Protein AF-A0A9E2B1E3-F1 (afdb_monomer)

Secondary structure (DSSP, 8-state):
---TTTTTTHHHHHHHHHHHHTT--S------SS--S-TTTSTTHHHHHHHHHHHHHTTS--

Sequence (62 aa):
DKDPVGEMGKGVKRVAEQYKKFGINDFTFNLYEGGRHEMLNEINADAVKQEIIGWLNQRIKD

Structure (mmCIF, N/CA/C/O backbone):
data_AF-A0A9E2B1E3-F1
#
_entry.id   AF-A0A9E2B1E3-F1
#
loop_
_atom_site.group_PDB
_atom_site.id
_atom_site.type_symbol
_atom_site.label_atom_id
_atom_site.label_alt_id
_atom_site.label_comp_id
_atom_site.label_asym_id
_atom_site.label_entity_id
_atom_site.label_seq_id
_atom_site.pdbx_PDB_ins_code
_atom_site.Cartn_x
_atom_site.Cartn_y
_atom_site.Cartn_z
_atom_site.occupancy
_atom_site.B_iso_or_equiv
_atom_site.auth_seq_id
_atom_site.auth_comp_id
_atom_site.auth_asym_id
_atom_site.auth_atom_id
_atom_site.pdbx_PDB_model_num
ATOM 1 N N . ASP A 1 1 ? 4.545 -0.961 -7.949 1.00 94.75 1 ASP A N 1
ATOM 2 C CA . ASP A 1 1 ? 3.598 -1.914 -8.565 1.00 94.75 1 ASP A CA 1
ATOM 3 C C . ASP A 1 1 ? 4.326 -2.926 -9.458 1.00 94.75 1 ASP A C 1
ATOM 5 O O . ASP A 1 1 ? 3.680 -3.720 -10.132 1.00 94.75 1 ASP A O 1
ATOM 9 N N . LYS A 1 2 ? 5.665 -2.941 -9.449 1.00 97.81 2 LYS A N 1
ATOM 10 C CA . LYS A 1 2 ? 6.520 -3.830 -10.244 1.00 97.81 2 LYS A CA 1
ATOM 11 C C . LYS A 1 2 ? 7.101 -4.977 -9.416 1.00 97.81 2 LYS A C 1
ATOM 13 O O . LYS A 1 2 ? 8.099 -5.576 -9.808 1.00 97.81 2 LYS A O 1
ATOM 18 N N . ASP A 1 3 ? 6.504 -5.265 -8.262 1.00 98.25 3 ASP A N 1
ATOM 19 C CA . ASP A 1 3 ? 6.871 -6.420 -7.450 1.00 98.25 3 ASP A CA 1
ATOM 20 C C . ASP A 1 3 ? 6.322 -7.715 -8.077 1.00 98.25 3 ASP A C 1
ATOM 22 O O . ASP A 1 3 ? 5.098 -7.897 -8.102 1.00 98.25 3 ASP A O 1
ATOM 26 N N . PRO A 1 4 ? 7.179 -8.634 -8.563 1.00 97.88 4 PRO A N 1
ATOM 27 C CA . PRO A 1 4 ? 6.722 -9.918 -9.080 1.00 97.88 4 PRO A CA 1
ATOM 28 C C . PRO A 1 4 ? 6.104 -10.814 -7.997 1.00 97.88 4 PRO A C 1
ATOM 30 O O . PRO A 1 4 ? 5.212 -11.594 -8.324 1.00 97.88 4 PRO A O 1
ATOM 33 N N . VAL A 1 5 ? 6.512 -10.686 -6.726 1.00 98.12 5 VAL A N 1
ATOM 34 C CA . VAL A 1 5 ? 5.965 -11.485 -5.613 1.00 98.12 5 VAL A CA 1
ATOM 35 C C . VAL A 1 5 ? 4.484 -11.163 -5.408 1.00 98.12 5 VAL A C 1
ATOM 37 O O . VAL A 1 5 ? 3.661 -12.058 -5.239 1.00 98.12 5 VAL A O 1
ATOM 40 N N . GLY A 1 6 ? 4.119 -9.884 -5.516 1.00 97.50 6 GLY A N 1
ATOM 41 C CA . GLY A 1 6 ? 2.736 -9.411 -5.468 1.00 97.50 6 GLY A CA 1
ATOM 42 C C . GLY A 1 6 ? 1.964 -9.522 -6.789 1.00 97.50 6 GLY A C 1
ATOM 43 O O . GLY A 1 6 ? 0.965 -8.816 -6.949 1.00 97.50 6 GLY A O 1
ATOM 44 N N . GLU A 1 7 ? 2.417 -10.335 -7.751 1.00 98.25 7 GLU A N 1
ATOM 45 C CA . GLU A 1 7 ? 1.865 -10.431 -9.115 1.00 98.25 7 GLU A CA 1
ATOM 46 C C . GLU A 1 7 ? 1.755 -9.066 -9.820 1.00 98.25 7 GLU A C 1
ATOM 48 O O . GLU A 1 7 ? 0.713 -8.713 -10.384 1.00 98.25 7 GLU A O 1
ATOM 53 N N . MET A 1 8 ? 2.810 -8.251 -9.751 1.00 98.12 8 MET A N 1
ATOM 54 C CA . MET A 1 8 ? 2.822 -6.880 -10.279 1.00 98.12 8 MET A CA 1
ATOM 55 C C . MET A 1 8 ? 1.668 -6.036 -9.705 1.00 98.12 8 MET A C 1
ATOM 57 O O . MET A 1 8 ? 0.909 -5.379 -10.419 1.00 98.12 8 MET A O 1
ATOM 61 N N . GLY A 1 9 ? 1.473 -6.130 -8.387 1.00 97.94 9 GLY A N 1
ATOM 62 C CA . GLY A 1 9 ? 0.441 -5.409 -7.639 1.00 97.94 9 GLY A CA 1
ATOM 63 C C . GLY A 1 9 ? -0.950 -6.057 -7.642 1.00 97.94 9 GLY A C 1
ATOM 64 O O . GLY A 1 9 ? -1.808 -5.646 -6.858 1.00 97.94 9 GLY A O 1
ATOM 65 N N . LYS A 1 10 ? -1.215 -7.072 -8.476 1.00 98.44 10 LYS A N 1
ATOM 66 C CA . LYS A 1 10 ? -2.535 -7.732 -8.536 1.00 98.44 10 LYS A CA 1
ATOM 67 C C . LYS A 1 10 ? -2.845 -8.546 -7.279 1.00 98.44 10 LYS A C 1
ATOM 69 O O . LYS A 1 10 ? -3.988 -8.556 -6.822 1.00 98.44 10 LYS A O 1
ATOM 74 N N . GLY A 1 11 ? -1.845 -9.216 -6.708 1.00 98.50 11 GLY A N 1
ATOM 75 C CA . GLY A 1 11 ? -1.978 -10.008 -5.485 1.00 98.50 11 GLY A CA 1
ATOM 76 C C . GLY A 1 11 ? -2.404 -9.149 -4.298 1.00 98.50 11 GLY A C 1
ATOM 77 O O . GLY A 1 11 ? -3.436 -9.409 -3.684 1.00 98.50 11 GLY A O 1
ATOM 78 N N . VAL A 1 12 ? -1.680 -8.057 -4.048 1.00 97.75 12 VAL A N 1
ATOM 79 C CA . VAL A 1 12 ? -1.971 -7.146 -2.928 1.00 97.75 12 VAL A CA 1
ATOM 80 C C . VAL A 1 12 ? -3.305 -6.406 -3.092 1.00 97.75 12 VAL A C 1
ATOM 82 O O . VAL A 1 12 ? -4.034 -6.256 -2.114 1.00 97.75 12 VAL A O 1
ATOM 85 N N . LYS A 1 13 ? -3.702 -6.044 -4.325 1.00 98.25 13 LYS A N 1
ATOM 86 C CA . LYS A 1 13 ? -5.051 -5.509 -4.600 1.00 98.25 13 LYS A CA 1
ATOM 87 C C . LYS A 1 13 ? -6.144 -6.515 -4.236 1.00 98.25 13 LYS A C 1
ATOM 89 O O . LYS A 1 13 ? -7.123 -6.144 -3.597 1.00 98.25 13 LYS A O 1
ATOM 94 N N . ARG A 1 14 ? -5.980 -7.797 -4.591 1.00 98.38 14 ARG A N 1
ATOM 95 C CA . ARG A 1 14 ? -6.949 -8.845 -4.218 1.00 98.38 14 ARG A CA 1
ATOM 96 C C . ARG A 1 14 ? -7.062 -9.030 -2.707 1.00 98.38 14 ARG A C 1
ATOM 98 O O . ARG A 1 14 ? -8.149 -9.347 -2.237 1.00 98.38 14 ARG A O 1
ATOM 105 N N . VAL A 1 15 ? -5.985 -8.855 -1.942 1.00 97.94 15 VAL A N 1
ATOM 106 C CA . VAL A 1 15 ? -6.050 -8.901 -0.469 1.00 97.94 15 VAL A CA 1
ATOM 107 C C . VAL A 1 15 ? -6.861 -7.722 0.076 1.00 97.94 15 VAL A C 1
ATOM 109 O O . VAL A 1 15 ? -7.783 -7.937 0.857 1.00 97.94 15 VAL A O 1
ATOM 112 N N . ALA A 1 16 ? -6.599 -6.501 -0.399 1.00 98.12 16 ALA A N 1
ATOM 113 C CA . ALA A 1 16 ? -7.362 -5.317 0.002 1.00 98.12 16 ALA A CA 1
ATOM 114 C C . ALA A 1 16 ? -8.867 -5.450 -0.305 1.00 98.12 16 ALA A C 1
ATOM 116 O O . ALA A 1 16 ? -9.705 -5.130 0.536 1.00 98.12 16 ALA A O 1
ATOM 117 N N . GLU A 1 17 ? -9.229 -5.976 -1.478 1.00 97.88 17 GLU A N 1
ATOM 118 C CA . GLU A 1 17 ? -10.637 -6.218 -1.823 1.00 97.88 17 GLU A CA 1
ATOM 119 C C . GLU A 1 17 ? -11.272 -7.333 -0.977 1.00 97.88 17 GLU A C 1
ATOM 121 O O . GLU A 1 17 ? -12.449 -7.246 -0.627 1.00 97.88 17 GLU A O 1
ATOM 126 N N . GLN A 1 18 ? -10.506 -8.357 -0.581 1.00 98.38 18 GLN A N 1
ATOM 127 C CA . GLN A 1 18 ? -10.988 -9.367 0.364 1.00 98.38 18 GLN A CA 1
ATOM 128 C C . GLN A 1 18 ? -11.272 -8.761 1.741 1.00 98.38 18 GLN A C 1
ATOM 130 O O . GLN A 1 18 ? -12.327 -9.046 2.302 1.00 98.38 18 GLN A O 1
ATOM 135 N N . TYR A 1 19 ? -10.402 -7.890 2.262 1.00 98.25 19 TYR A N 1
ATOM 136 C CA . TYR A 1 19 ? -10.643 -7.204 3.538 1.00 98.25 19 TYR A CA 1
ATOM 137 C C . TYR A 1 19 ? -11.961 -6.426 3.518 1.00 98.25 19 TYR A C 1
ATOM 139 O O . TYR A 1 19 ? -12.811 -6.659 4.379 1.00 98.25 19 TYR A O 1
ATOM 147 N N . LYS A 1 20 ? -12.197 -5.622 2.470 1.00 96.94 20 LYS A N 1
ATOM 148 C CA . LYS A 1 20 ? -13.479 -4.918 2.279 1.00 96.94 20 LYS A CA 1
ATOM 149 C C . LYS A 1 20 ? -14.661 -5.883 2.234 1.00 96.94 20 LYS A C 1
ATOM 151 O O . LYS A 1 20 ? -15.662 -5.665 2.910 1.00 96.94 20 LYS A O 1
ATOM 156 N N . LYS A 1 21 ? -14.546 -6.971 1.463 1.00 97.88 21 LYS A N 1
ATOM 157 C CA . LYS A 1 21 ? -15.607 -7.981 1.322 1.00 97.88 21 LYS A CA 1
ATOM 158 C C . LYS A 1 21 ? -15.974 -8.639 2.657 1.00 97.88 21 LYS A C 1
ATOM 160 O O . LYS A 1 21 ? -17.139 -8.969 2.858 1.00 97.88 21 LYS A O 1
ATOM 165 N N . PHE A 1 22 ? -15.008 -8.826 3.554 1.00 98.12 22 PHE A N 1
ATOM 166 C CA . PHE A 1 22 ? -15.226 -9.407 4.882 1.00 98.12 22 PHE A CA 1
ATOM 167 C C . PHE A 1 22 ? -15.585 -8.371 5.962 1.00 98.12 22 PHE A C 1
ATOM 169 O O . PHE A 1 22 ? -15.659 -8.721 7.136 1.00 98.12 22 PHE A O 1
ATOM 176 N N . GLY A 1 23 ? -15.831 -7.111 5.589 1.00 98.06 23 GLY A N 1
ATOM 177 C CA . GLY A 1 23 ? -16.214 -6.050 6.525 1.00 98.06 23 GLY A CA 1
ATOM 178 C C . GLY A 1 23 ? -15.056 -5.490 7.356 1.00 98.06 23 GLY A C 1
ATOM 179 O O . GLY A 1 23 ? -15.292 -4.730 8.295 1.00 98.06 23 GLY A O 1
ATOM 180 N N . ILE A 1 24 ? -13.809 -5.829 7.017 1.00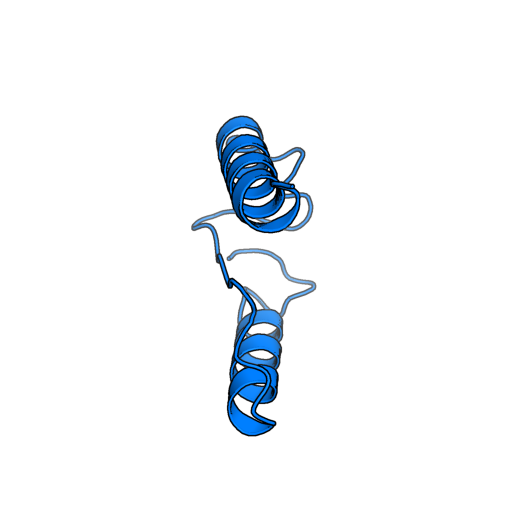 98.06 24 ILE A N 1
ATOM 181 C CA . ILE A 1 24 ? -12.614 -5.238 7.624 1.00 98.06 24 ILE A CA 1
ATOM 182 C C . ILE A 1 24 ? -12.385 -3.897 6.932 1.00 98.06 24 ILE A C 1
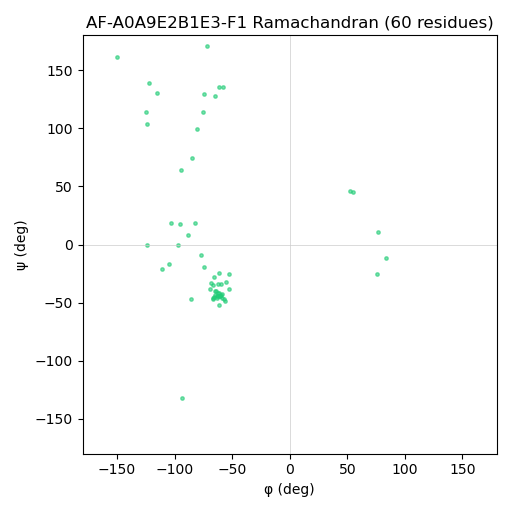ATOM 184 O O . ILE A 1 24 ? -11.862 -3.845 5.822 1.00 98.06 24 ILE A O 1
ATOM 188 N N . ASN A 1 25 ? -12.813 -2.815 7.581 1.00 92.94 25 ASN A N 1
ATOM 189 C CA . ASN A 1 25 ? -12.760 -1.467 7.007 1.00 92.94 25 ASN A CA 1
ATOM 190 C C . ASN A 1 25 ? -11.646 -0.592 7.599 1.00 92.94 25 ASN A C 1
ATOM 192 O O . ASN A 1 25 ? -11.282 0.408 6.988 1.00 92.94 25 ASN A O 1
ATOM 196 N N . ASP A 1 26 ? -11.079 -0.965 8.752 1.00 95.38 26 ASP A N 1
ATOM 197 C CA . ASP A 1 26 ? -9.925 -0.264 9.328 1.00 95.38 26 ASP A CA 1
ATOM 198 C C . ASP A 1 26 ? -8.615 -0.797 8.737 1.00 95.38 26 ASP A C 1
ATOM 200 O O . ASP A 1 26 ? -7.885 -1.575 9.348 1.00 95.38 26 ASP A O 1
ATOM 204 N N . PHE A 1 27 ? -8.341 -0.410 7.495 1.00 95.81 27 PHE A N 1
ATOM 205 C CA . PHE A 1 27 ? -7.045 -0.626 6.869 1.00 95.81 27 PHE A CA 1
ATOM 206 C C . PHE A 1 27 ? -6.751 0.472 5.847 1.00 95.81 27 PHE A C 1
ATOM 208 O O . PHE A 1 27 ? -7.640 1.171 5.360 1.00 95.81 27 PHE A O 1
ATOM 215 N N . THR A 1 28 ? -5.479 0.615 5.494 1.00 96.62 28 THR A N 1
ATOM 216 C CA . THR A 1 28 ? -5.027 1.518 4.435 1.00 96.62 28 THR A CA 1
ATOM 217 C C . THR A 1 28 ? -4.281 0.699 3.392 1.00 96.62 28 THR A C 1
ATOM 219 O O . THR A 1 28 ? -3.538 -0.218 3.736 1.00 96.62 28 THR A O 1
ATOM 222 N N . PHE A 1 29 ? -4.505 0.993 2.113 1.00 97.12 29 PHE A N 1
ATOM 223 C CA . PHE A 1 29 ? -3.850 0.310 1.003 1.00 97.12 29 PHE A CA 1
ATOM 224 C C . PHE A 1 29 ? -3.157 1.330 0.107 1.00 97.12 29 PHE A C 1
ATOM 226 O O . PHE A 1 29 ? -3.827 2.107 -0.572 1.00 97.12 29 PHE A O 1
ATOM 233 N N . ASN A 1 30 ? -1.826 1.267 0.073 1.00 97.25 30 ASN A N 1
ATOM 234 C CA . ASN A 1 30 ? -0.990 2.080 -0.801 1.00 97.25 30 ASN A CA 1
ATOM 235 C C . ASN A 1 30 ? -0.271 1.160 -1.795 1.00 97.25 30 ASN A C 1
ATOM 237 O O . ASN A 1 30 ? 0.331 0.157 -1.411 1.00 97.25 30 ASN A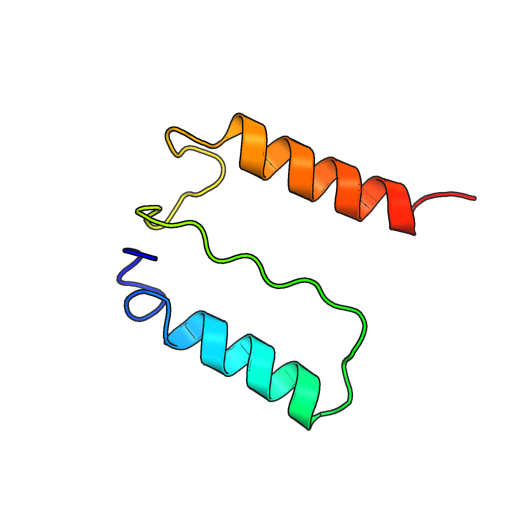 O 1
ATOM 241 N N . LEU A 1 31 ? -0.333 1.502 -3.082 1.00 97.50 31 LEU A N 1
ATOM 242 C CA . LEU A 1 31 ? 0.416 0.828 -4.139 1.00 97.50 31 LEU A CA 1
ATOM 243 C C . LEU A 1 31 ? 1.258 1.864 -4.876 1.00 97.50 31 LEU A C 1
ATOM 245 O O . LEU A 1 31 ? 0.745 2.623 -5.691 1.00 97.50 31 LEU A O 1
ATOM 249 N N . TYR A 1 32 ? 2.552 1.872 -4.585 1.00 97.44 32 TYR A N 1
ATOM 250 C CA . TYR A 1 32 ? 3.492 2.846 -5.131 1.00 97.44 32 TYR A CA 1
ATOM 251 C C . TYR A 1 32 ? 3.805 2.541 -6.592 1.00 97.44 32 TYR A C 1
ATOM 253 O O . TYR A 1 32 ? 4.150 1.405 -6.916 1.00 97.44 32 TYR A O 1
ATOM 261 N N . GLU A 1 33 ? 3.699 3.524 -7.480 1.00 96.94 33 GLU A N 1
ATOM 262 C CA . GLU A 1 33 ? 4.079 3.378 -8.887 1.00 96.94 33 GLU A CA 1
ATOM 263 C C . GLU A 1 33 ? 5.575 3.053 -9.014 1.00 96.94 33 GLU A C 1
ATOM 265 O O . GLU A 1 33 ? 6.405 3.615 -8.304 1.00 96.94 33 G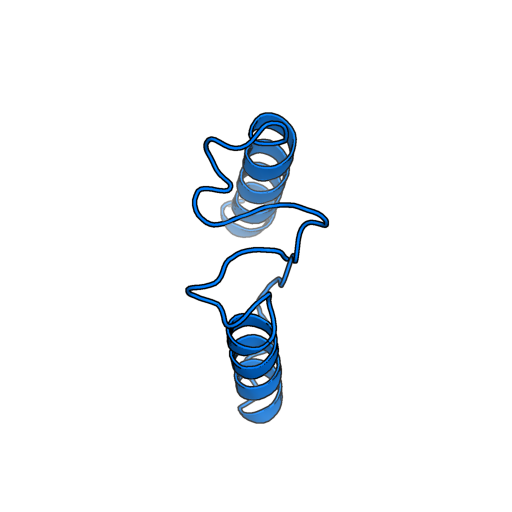LU A O 1
ATOM 270 N N . GLY A 1 34 ? 5.932 2.090 -9.867 1.00 96.81 34 GLY A N 1
ATOM 271 C CA . GLY A 1 34 ? 7.329 1.722 -10.125 1.00 96.81 34 GLY A CA 1
ATOM 272 C C . GLY A 1 34 ? 8.003 0.900 -9.020 1.00 96.81 34 GLY A C 1
ATOM 273 O O . GLY A 1 34 ? 8.888 0.107 -9.330 1.00 96.81 34 GLY A O 1
ATOM 274 N N . GLY A 1 35 ? 7.547 1.001 -7.766 1.00 96.69 35 GLY A N 1
ATOM 275 C CA . GLY A 1 35 ? 8.129 0.27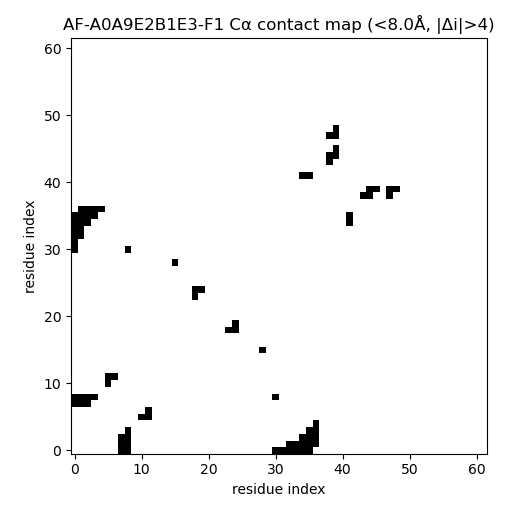8 -6.630 1.00 96.69 35 GLY A CA 1
ATOM 276 C C . GLY A 1 35 ? 8.124 -1.242 -6.821 1.00 96.69 35 GLY A C 1
ATOM 277 O O . GLY A 1 35 ? 7.115 -1.802 -7.286 1.00 96.69 35 GLY A O 1
ATOM 278 N N . ARG A 1 36 ? 9.243 -1.901 -6.491 1.00 97.06 36 ARG A N 1
ATOM 279 C CA . ARG A 1 36 ? 9.385 -3.362 -6.513 1.00 97.0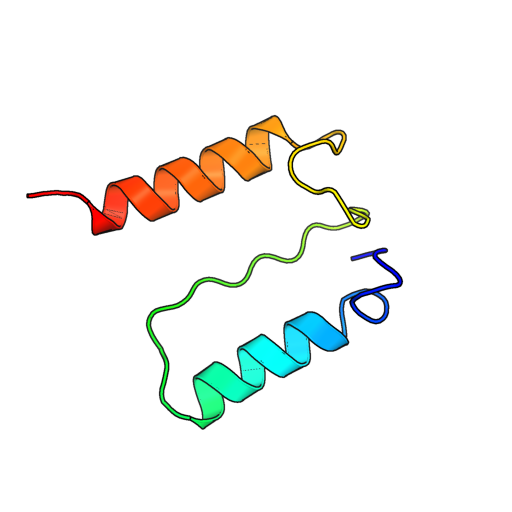6 36 ARG A CA 1
ATOM 280 C C . ARG A 1 36 ? 9.084 -3.910 -5.115 1.00 97.06 36 ARG A C 1
ATOM 282 O O . ARG A 1 36 ? 8.037 -3.592 -4.563 1.00 97.06 36 ARG A O 1
ATOM 289 N N . HIS A 1 37 ? 9.934 -4.787 -4.588 1.00 97.94 37 HIS A N 1
ATOM 290 C CA . HIS A 1 37 ? 9.621 -5.599 -3.414 1.00 97.94 37 HIS A CA 1
ATOM 291 C C . HIS A 1 37 ? 9.913 -4.883 -2.087 1.00 97.94 37 HIS A C 1
ATOM 293 O O . HIS A 1 37 ? 9.074 -4.855 -1.190 1.00 97.94 37 HIS A O 1
ATOM 299 N N . GLU A 1 38 ? 11.086 -4.262 -1.953 1.00 98.00 38 GLU A N 1
ATOM 300 C CA . GLU A 1 38 ? 11.568 -3.743 -0.669 1.00 98.00 38 GLU A CA 1
ATOM 301 C C . GLU A 1 38 ? 11.233 -2.257 -0.471 1.00 98.00 38 GLU A C 1
ATOM 303 O O . GLU A 1 38 ? 12.127 -1.428 -0.362 1.00 98.00 38 GLU A O 1
ATOM 308 N N . MET A 1 39 ? 9.947 -1.890 -0.402 1.00 97.69 39 MET A N 1
ATOM 309 C CA . MET A 1 39 ? 9.504 -0.478 -0.375 1.00 97.69 39 MET A CA 1
ATOM 310 C C . MET A 1 39 ? 10.155 0.409 0.707 1.00 97.69 39 MET A C 1
ATOM 312 O O . MET A 1 39 ? 10.248 1.619 0.527 1.00 97.69 39 MET A O 1
ATOM 316 N N . LEU A 1 40 ? 10.626 -0.168 1.817 1.00 98.00 40 LEU A N 1
ATOM 317 C CA . LEU A 1 40 ? 11.344 0.556 2.879 1.00 98.00 40 LEU A CA 1
ATOM 318 C C . LEU A 1 40 ? 12.813 0.878 2.538 1.00 98.00 40 LEU A C 1
ATOM 320 O O . LEU A 1 40 ? 13.448 1.638 3.274 1.00 98.00 40 LEU A O 1
ATOM 324 N N . ASN A 1 41 ? 13.318 0.322 1.434 1.00 97.94 41 ASN A N 1
ATOM 325 C CA . ASN A 1 41 ? 14.672 0.467 0.891 1.00 97.94 41 ASN A CA 1
ATOM 326 C C . ASN A 1 41 ? 14.683 0.975 -0.568 1.00 97.94 41 ASN A C 1
ATOM 328 O O . ASN A 1 41 ? 15.752 1.133 -1.153 1.00 97.94 41 ASN A O 1
ATOM 332 N N . GLU A 1 42 ? 13.518 1.211 -1.174 1.00 97.50 42 GLU A N 1
ATOM 333 C CA . GLU A 1 42 ? 13.397 1.777 -2.523 1.00 97.50 42 GLU A CA 1
ATOM 334 C C . GLU A 1 42 ? 13.774 3.269 -2.553 1.00 97.50 42 GLU A C 1
ATOM 336 O O . GLU A 1 42 ? 13.913 3.926 -1.522 1.00 97.50 42 GLU A O 1
ATOM 341 N N . ILE A 1 43 ? 13.883 3.846 -3.754 1.00 97.62 43 ILE A N 1
ATOM 342 C CA . ILE A 1 43 ? 14.231 5.269 -3.953 1.00 97.62 43 ILE A CA 1
ATOM 343 C C . ILE A 1 43 ? 13.280 6.211 -3.191 1.00 97.62 43 ILE A C 1
ATOM 345 O O . ILE A 1 43 ? 13.692 7.267 -2.719 1.00 97.62 43 ILE A O 1
ATOM 349 N N . ASN A 1 44 ? 12.008 5.832 -3.043 1.00 96.88 44 ASN A N 1
ATOM 350 C CA . ASN A 1 44 ? 10.995 6.598 -2.318 1.00 96.88 44 ASN A CA 1
ATOM 351 C C . ASN A 1 44 ? 10.822 6.163 -0.848 1.00 96.88 44 ASN A C 1
ATOM 353 O O . ASN A 1 44 ? 9.799 6.487 -0.242 1.00 96.88 44 ASN A O 1
ATOM 357 N N . ALA A 1 45 ? 11.788 5.445 -0.265 1.00 98.06 45 ALA A N 1
ATOM 358 C CA . ALA A 1 45 ? 11.707 4.897 1.090 1.00 98.06 45 ALA A CA 1
ATOM 359 C C . ALA A 1 45 ? 11.345 5.934 2.161 1.00 98.06 45 ALA A C 1
ATOM 361 O O . ALA A 1 45 ? 10.580 5.621 3.071 1.00 98.06 45 ALA A O 1
ATOM 362 N N . ASP A 1 46 ? 11.857 7.162 2.067 1.00 98.44 46 ASP A N 1
ATOM 363 C CA . ASP A 1 46 ? 11.555 8.210 3.049 1.00 98.44 46 ASP A CA 1
ATOM 364 C C . ASP A 1 46 ? 10.072 8.598 3.033 1.00 98.44 46 ASP A C 1
ATOM 366 O O . ASP A 1 46 ? 9.462 8.726 4.095 1.00 98.44 46 ASP A O 1
ATOM 370 N N . ALA A 1 47 ? 9.459 8.684 1.848 1.00 98.00 47 ALA A N 1
ATOM 371 C CA . ALA A 1 47 ? 8.025 8.928 1.714 1.00 98.00 47 ALA A CA 1
ATOM 372 C C . ALA A 1 47 ? 7.206 7.754 2.279 1.00 98.00 47 ALA A C 1
ATOM 374 O O . ALA A 1 47 ? 6.288 7.967 3.068 1.00 98.00 47 ALA A O 1
ATOM 375 N N . VAL A 1 48 ? 7.590 6.511 1.959 1.00 98.19 48 VAL A N 1
ATOM 376 C CA . VAL A 1 48 ? 6.938 5.300 2.495 1.00 98.19 48 VAL A CA 1
ATOM 377 C C . VAL A 1 48 ? 7.003 5.279 4.028 1.00 98.19 48 VAL A C 1
ATOM 379 O O . VAL A 1 48 ? 5.997 5.039 4.695 1.00 98.19 48 VAL A O 1
ATOM 382 N N . LYS A 1 49 ? 8.171 5.572 4.612 1.00 98.56 49 LYS A N 1
ATOM 383 C CA . LYS A 1 49 ? 8.358 5.636 6.070 1.00 98.56 49 LYS A CA 1
ATOM 384 C C . LYS A 1 49 ? 7.504 6.735 6.698 1.00 98.56 49 LYS A C 1
ATOM 386 O O . LYS A 1 49 ? 6.872 6.486 7.722 1.00 98.56 49 LYS A O 1
ATOM 391 N N . GLN A 1 50 ? 7.454 7.924 6.097 1.00 98.38 50 GLN A N 1
ATOM 392 C CA . GLN A 1 50 ? 6.622 9.026 6.588 1.00 98.38 50 GLN A CA 1
ATOM 393 C C . GLN A 1 50 ? 5.130 8.679 6.575 1.00 98.38 50 GLN A C 1
ATOM 395 O O . GLN A 1 50 ? 4.439 8.964 7.553 1.00 98.38 50 GLN A O 1
ATOM 400 N N . GLU A 1 51 ? 4.638 8.020 5.525 1.00 97.56 51 GLU A N 1
ATOM 401 C CA . GLU A 1 51 ? 3.249 7.553 5.455 1.00 97.56 51 GLU A CA 1
ATOM 402 C C . GLU A 1 51 ? 2.931 6.535 6.559 1.00 97.56 51 GLU A C 1
ATOM 404 O O . GLU A 1 51 ? 1.910 6.664 7.236 1.00 97.56 51 GLU A O 1
ATOM 409 N N . ILE A 1 52 ? 3.822 5.564 6.797 1.00 97.50 52 ILE A N 1
ATOM 410 C CA . ILE A 1 52 ? 3.661 4.566 7.867 1.00 97.50 52 ILE A CA 1
ATOM 411 C C . ILE A 1 52 ? 3.666 5.234 9.247 1.00 97.50 52 ILE A C 1
ATOM 413 O O . ILE A 1 52 ? 2.797 4.952 10.071 1.00 97.50 52 ILE A O 1
ATOM 417 N N . ILE A 1 53 ? 4.608 6.147 9.505 1.00 97.50 53 ILE A N 1
ATOM 418 C CA . ILE A 1 53 ? 4.674 6.902 10.766 1.00 97.50 53 ILE A CA 1
ATOM 419 C C . ILE A 1 53 ? 3.393 7.720 10.964 1.00 97.50 53 ILE A C 1
ATOM 421 O O . ILE A 1 53 ? 2.819 7.714 12.052 1.00 97.50 53 ILE A O 1
ATOM 425 N N . GLY A 1 54 ? 2.906 8.390 9.917 1.00 96.75 54 GLY A N 1
ATOM 426 C CA . GLY A 1 54 ? 1.645 9.129 9.955 1.00 96.75 54 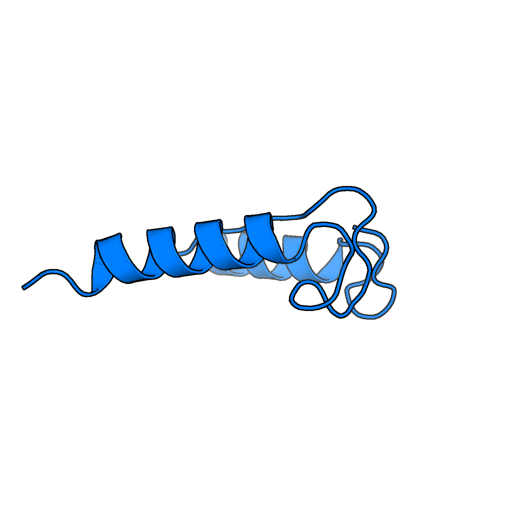GLY A CA 1
ATOM 427 C C . GLY A 1 54 ? 0.451 8.230 10.283 1.00 96.75 54 GLY A C 1
ATOM 428 O O . GLY A 1 54 ? -0.368 8.582 11.132 1.00 96.75 54 GLY A O 1
ATOM 429 N N . TRP A 1 55 ? 0.386 7.049 9.666 1.00 96.88 55 TRP A N 1
ATOM 430 C CA . TRP A 1 55 ? -0.655 6.051 9.914 1.00 96.88 55 TRP A CA 1
ATOM 431 C C . TRP A 1 55 ? 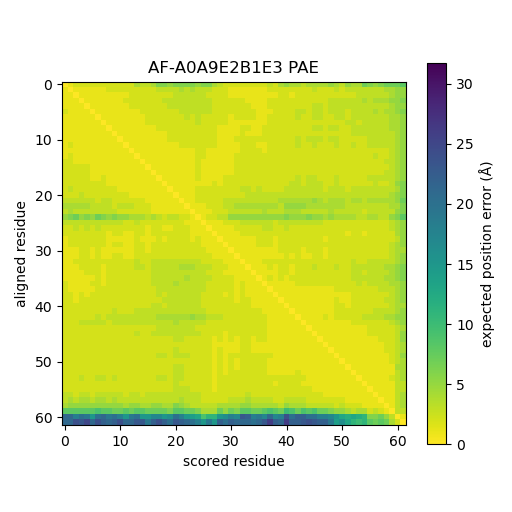-0.650 5.538 11.362 1.00 96.88 55 TRP A C 1
ATOM 433 O O . TRP A 1 55 ? -1.715 5.423 11.975 1.00 96.88 55 TRP A O 1
ATOM 443 N N . LEU A 1 56 ? 0.538 5.281 11.925 1.00 96.56 56 LEU A N 1
ATOM 444 C CA . LEU A 1 56 ? 0.723 4.865 13.320 1.00 96.56 56 LEU A CA 1
ATOM 445 C C . LEU A 1 56 ? 0.334 5.980 14.297 1.00 96.56 56 LEU A C 1
ATOM 447 O O . LEU A 1 56 ? -0.429 5.748 15.232 1.00 96.56 56 LEU A O 1
ATOM 451 N N . ASN A 1 57 ? 0.782 7.211 14.048 1.00 96.19 57 ASN A N 1
ATOM 452 C CA . ASN A 1 57 ? 0.480 8.367 14.895 1.00 96.19 57 ASN A CA 1
ATOM 453 C C . ASN A 1 57 ? -1.020 8.689 14.970 1.00 96.19 57 ASN A C 1
ATOM 455 O O . ASN A 1 57 ? -1.463 9.303 15.935 1.00 96.19 57 ASN A O 1
ATOM 459 N N . GLN A 1 58 ? -1.819 8.299 13.974 1.00 94.31 58 GLN A N 1
ATOM 460 C CA . GLN A 1 58 ? -3.280 8.436 14.028 1.00 94.31 58 GLN A CA 1
ATOM 461 C C . GLN A 1 58 ? -3.951 7.408 14.953 1.00 94.31 58 GLN A C 1
ATOM 463 O O . GLN A 1 58 ? -5.088 7.627 15.355 1.00 94.31 58 GLN A O 1
ATOM 468 N N . ARG A 1 59 ? -3.269 6.301 15.278 1.00 92.50 59 ARG A N 1
ATOM 469 C CA . ARG A 1 59 ? -3.818 5.151 16.023 1.00 92.50 59 ARG A CA 1
ATOM 470 C C . ARG A 1 59 ? -3.251 4.984 17.427 1.00 92.50 59 ARG A C 1
ATOM 472 O O . ARG A 1 59 ? -3.866 4.311 18.239 1.00 92.50 59 ARG A O 1
ATOM 479 N N . ILE A 1 60 ? -2.082 5.563 17.691 1.00 92.50 60 ILE A N 1
ATOM 480 C CA . ILE A 1 60 ? -1.373 5.445 18.976 1.00 92.50 60 ILE A CA 1
ATOM 481 C C . ILE A 1 60 ? -1.647 6.657 19.888 1.00 92.50 60 ILE A C 1
ATOM 483 O O . ILE A 1 60 ? -1.139 6.715 20.999 1.00 92.50 60 ILE A O 1
ATOM 487 N N . LYS A 1 61 ? -2.446 7.641 19.452 1.00 68.38 61 LYS A N 1
ATOM 488 C CA . LYS A 1 61 ? -2.822 8.759 20.330 1.00 68.38 61 LYS A CA 1
ATOM 489 C C . LYS A 1 61 ? -3.662 8.255 21.505 1.00 68.38 61 LYS A C 1
ATOM 491 O O . LYS A 1 61 ? -4.660 7.577 21.269 1.00 68.38 61 LYS A O 1
ATOM 496 N N . ASP A 1 62 ? -3.221 8.621 22.710 1.00 60.81 62 ASP A N 1
ATOM 497 C CA . ASP A 1 62 ? -3.946 8.470 23.979 1.00 60.81 62 ASP A CA 1
ATOM 498 C C . ASP A 1 62 ? -5.380 9.021 23.901 1.00 60.81 62 ASP A C 1
ATOM 500 O O . ASP A 1 62 ? -5.567 10.119 23.314 1.00 60.81 62 ASP A O 1
#

pLDDT: mean 96.22, std 5.97, range [60.81, 98.56]

Solvent-accessible surface area (backbone atoms o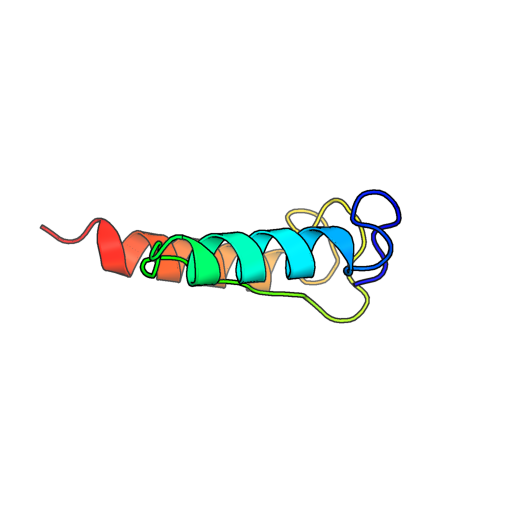nly — not comparable to full-atom values): 3769 Å² total; per-residue (Å²): 46,57,15,70,92,34,56,48,39,53,50,56,51,53,51,55,53,48,35,52,74,73,68,51,71,94,72,84,88,86,80,54,80,78,37,52,77,58,55,80,75,40,99,59,13,69,60,51,49,50,52,51,51,53,58,48,59,74,70,69,64,129

Mean predicted aligned error: 2.65 Å

Foldseek 3Di:
DCAVVCVRVVNVVVVVVVCVVVVNPPDDDDDDPPDYDCCCPDPCNVVVVVVVVVSVVVPPDD

Radius of gyration: 13.12 Å; Cα contacts (8 Å, |Δi|>4): 41; chains: 1; bounding box: 31×21×34 Å